Protein AF-A0AAX1M3A7-F1 (afdb_monomer_lite)

Organism: Glaesserella parasuis (NCBI:txid738)

Structure (mmCIF, N/CA/C/O backbone):
data_AF-A0AAX1M3A7-F1
#
_entry.id   AF-A0AAX1M3A7-F1
#
loop_
_atom_site.group_PDB
_atom_site.id
_atom_site.type_symbol
_atom_site.label_atom_id
_atom_site.label_alt_id
_atom_site.label_comp_id
_atom_site.label_asym_id
_atom_site.label_entity_id
_atom_site.label_seq_id
_atom_site.pdbx_PDB_ins_code
_atom_site.Cartn_x
_atom_site.Cartn_y
_atom_site.Cartn_z
_atom_site.occupancy
_atom_site.B_iso_or_equiv
_atom_site.auth_seq_id
_atom_site.auth_comp_id
_atom_site.auth_asym_id
_atom_site.auth_atom_id
_atom_site.pdbx_PDB_model_num
ATOM 1 N N . MET A 1 1 ? -32.554 2.301 -56.362 1.00 32.84 1 MET A N 1
ATOM 2 C CA . MET A 1 1 ? -31.217 1.727 -56.622 1.00 32.84 1 MET A CA 1
ATOM 3 C C . MET A 1 1 ? -30.210 2.801 -56.227 1.00 32.84 1 MET A C 1
ATOM 5 O O . MET A 1 1 ? -30.104 3.780 -56.937 1.00 32.84 1 MET A O 1
ATOM 9 N N . PHE A 1 2 ? -29.815 2.902 -54.962 1.00 31.14 2 PHE A N 1
ATOM 10 C CA . PHE A 1 2 ? -28.925 2.049 -54.157 1.00 31.14 2 PHE A CA 1
ATOM 11 C C . PHE A 1 2 ? -27.596 2.804 -53.966 1.00 31.14 2 PHE A C 1
ATOM 13 O O . PHE A 1 2 ? -26.912 3.050 -54.949 1.00 31.14 2 PHE A O 1
ATOM 20 N N . LEU A 1 3 ? -27.270 3.079 -52.692 1.00 33.97 3 LEU A N 1
ATOM 21 C CA . LEU A 1 3 ? -25.955 3.451 -52.137 1.00 33.97 3 LEU A CA 1
ATOM 22 C C . LEU A 1 3 ? -25.416 4.851 -52.523 1.00 33.97 3 LEU A C 1
ATOM 24 O O . LEU A 1 3 ? -25.541 5.286 -53.651 1.00 33.97 3 LEU A O 1
ATOM 28 N N . LEU A 1 4 ? -24.785 5.643 -51.654 1.00 36.19 4 LEU A N 1
ATOM 29 C CA . LEU A 1 4 ? -24.113 5.353 -50.390 1.00 36.19 4 LEU A CA 1
ATOM 30 C C . LEU A 1 4 ? -24.025 6.676 -49.608 1.00 36.19 4 LEU A C 1
ATOM 32 O O . LEU A 1 4 ? -23.337 7.606 -50.023 1.00 36.19 4 LEU A O 1
ATOM 36 N N . ILE A 1 5 ? -24.726 6.764 -48.477 1.00 44.19 5 ILE A N 1
ATOM 37 C CA . ILE A 1 5 ? -24.457 7.783 -47.460 1.00 44.19 5 ILE A CA 1
ATOM 38 C C . ILE A 1 5 ? -23.138 7.367 -46.817 1.00 44.19 5 ILE A C 1
ATOM 40 O O . ILE A 1 5 ? -23.097 6.451 -45.996 1.00 44.19 5 ILE A O 1
ATOM 44 N N . LEU A 1 6 ? -22.048 7.997 -47.245 1.00 37.22 6 LEU A N 1
ATOM 45 C CA . LEU A 1 6 ? -20.733 7.838 -46.643 1.00 37.22 6 LEU A CA 1
ATOM 46 C C . LEU A 1 6 ? -20.723 8.605 -45.311 1.00 37.22 6 LEU A C 1
ATOM 48 O O . LEU A 1 6 ? -20.192 9.704 -45.197 1.00 37.22 6 LEU A O 1
ATOM 52 N N . SER A 1 7 ? -21.377 8.032 -44.300 1.00 38.28 7 SER A N 1
ATOM 53 C CA . SER A 1 7 ? -21.180 8.414 -42.906 1.00 38.28 7 SER A CA 1
ATOM 54 C C . SER A 1 7 ? -19.824 7.860 -42.481 1.00 38.28 7 SER A C 1
ATOM 56 O O . SER A 1 7 ? -19.711 6.754 -41.957 1.00 38.28 7 SER A O 1
ATOM 58 N N . THR A 1 8 ? -18.758 8.605 -42.765 1.00 46.25 8 THR A N 1
ATOM 59 C CA . THR A 1 8 ? -17.487 8.403 -42.074 1.00 46.25 8 THR A CA 1
ATOM 60 C C . THR A 1 8 ? -17.697 8.841 -40.635 1.00 46.25 8 THR A C 1
ATOM 62 O O . THR A 1 8 ? -17.522 10.011 -40.290 1.00 46.25 8 THR A O 1
ATOM 65 N N . MET A 1 9 ? -18.123 7.897 -39.797 1.00 38.78 9 MET A N 1
ATOM 66 C CA . MET A 1 9 ? -17.960 8.016 -38.361 1.00 38.78 9 MET A CA 1
ATOM 67 C C . MET A 1 9 ? -16.472 8.214 -38.092 1.00 38.78 9 MET A C 1
ATOM 69 O O . MET A 1 9 ? -15.667 7.292 -38.215 1.00 38.78 9 MET A O 1
ATOM 73 N N . LEU A 1 10 ? -16.118 9.452 -37.756 1.00 35.66 10 LEU A N 1
ATOM 74 C CA . LEU A 1 10 ? -14.915 9.796 -37.021 1.00 35.66 10 LEU A CA 1
ATOM 75 C C . LEU A 1 10 ? -14.995 9.071 -35.674 1.00 35.66 10 LEU A C 1
ATOM 77 O O . LEU A 1 10 ? -15.374 9.649 -34.661 1.00 35.66 10 LEU A O 1
ATOM 81 N N . PHE A 1 11 ? -14.645 7.785 -35.659 1.00 37.19 11 PHE A N 1
ATOM 82 C CA . PHE A 1 11 ? -14.135 7.158 -34.453 1.00 37.19 11 PHE A CA 1
ATOM 83 C C . PHE A 1 11 ? -12.771 7.795 -34.206 1.00 37.19 11 PHE A C 1
ATOM 85 O O . PHE A 1 11 ? -11.725 7.280 -34.595 1.00 37.19 11 PHE A O 1
ATOM 92 N N . SER A 1 12 ? -12.801 8.977 -33.592 1.00 37.25 12 SER A N 1
ATOM 93 C CA . SER A 1 12 ? -11.707 9.471 -32.779 1.00 37.25 12 SER A CA 1
ATOM 94 C C . SER A 1 12 ? -11.436 8.387 -31.746 1.00 37.25 12 SER A C 1
ATOM 96 O O . SER A 1 12 ? -12.105 8.309 -30.714 1.00 37.25 12 SER A O 1
ATOM 98 N N . GLY A 1 13 ? -10.506 7.495 -32.078 1.00 33.84 13 GLY A N 1
ATOM 99 C CA . GLY A 1 13 ? -9.900 6.594 -31.128 1.00 33.84 13 GLY A CA 1
ATOM 100 C C . GLY A 1 13 ? -9.246 7.454 -30.063 1.00 33.84 13 GLY A C 1
ATOM 101 O O . GLY A 1 13 ? -8.085 7.835 -30.188 1.00 33.84 13 GLY A O 1
ATOM 102 N N . CYS A 1 14 ? -9.988 7.749 -28.997 1.00 34.09 14 CYS A N 1
ATOM 103 C CA . CYS A 1 14 ? -9.383 7.758 -27.684 1.00 34.09 14 CYS A CA 1
ATOM 104 C C . CYS A 1 14 ? -8.747 6.377 -27.562 1.00 34.09 14 CYS A C 1
ATOM 106 O O . CYS A 1 14 ? -9.420 5.402 -27.238 1.00 34.09 14 CYS A O 1
ATOM 108 N N . ALA A 1 15 ? -7.461 6.282 -27.898 1.00 35.72 15 ALA A N 1
ATOM 109 C CA . ALA A 1 15 ? -6.611 5.273 -27.314 1.00 35.72 15 ALA A CA 1
ATOM 110 C C . ALA A 1 15 ? -6.700 5.543 -25.814 1.00 35.72 15 ALA A C 1
ATOM 112 O O . ALA A 1 15 ? -5.990 6.392 -25.274 1.00 35.72 15 ALA A O 1
ATOM 113 N N . ILE A 1 16 ? -7.681 4.910 -25.170 1.00 36.53 16 ILE A N 1
ATOM 114 C CA . ILE A 1 16 ? -7.699 4.746 -23.733 1.00 36.53 16 ILE A CA 1
ATOM 115 C C . ILE A 1 16 ? -6.363 4.062 -23.493 1.00 36.53 16 ILE A C 1
ATOM 117 O O . ILE A 1 16 ? -6.159 2.921 -23.905 1.00 36.53 16 ILE A O 1
ATOM 121 N N . PHE A 1 17 ? -5.397 4.814 -22.971 1.00 38.22 17 PHE A N 1
ATOM 122 C CA . PHE A 1 17 ? -4.241 4.217 -22.341 1.00 38.22 17 PHE A CA 1
ATOM 123 C C . PHE A 1 17 ? -4.845 3.331 -21.256 1.00 38.22 17 PHE A C 1
ATOM 125 O O . PHE A 1 17 ? -5.219 3.836 -20.201 1.00 38.22 17 PHE A O 1
ATOM 132 N N . GLU A 1 18 ? -5.047 2.045 -21.549 1.00 46.09 18 GLU A N 1
ATOM 133 C CA . GLU A 1 18 ? -5.343 1.059 -20.525 1.00 46.09 18 GLU A CA 1
ATOM 134 C C . GLU A 1 18 ? -4.143 1.110 -19.591 1.00 46.09 18 GLU A C 1
ATOM 136 O O . GLU A 1 18 ? -3.052 0.614 -19.893 1.00 46.09 18 GLU A O 1
ATOM 141 N N . THR A 1 19 ? -4.313 1.814 -18.477 1.00 59.75 19 THR A N 1
ATOM 142 C CA . THR A 1 19 ? -3.456 1.664 -17.317 1.00 59.75 19 THR A CA 1
ATOM 143 C C . THR A 1 19 ? -3.640 0.228 -16.870 1.00 59.75 19 THR A C 1
ATOM 145 O O . THR A 1 19 ? -4.583 -0.099 -16.160 1.00 59.75 19 THR A O 1
ATOM 148 N N . LYS A 1 20 ? -2.781 -0.650 -17.389 1.00 84.75 20 LYS A N 1
ATOM 149 C CA . LYS A 1 20 ? -2.690 -2.028 -16.927 1.00 84.75 20 LYS A CA 1
ATOM 150 C C . LYS A 1 20 ? -2.366 -1.996 -15.444 1.00 84.75 20 LYS A C 1
ATOM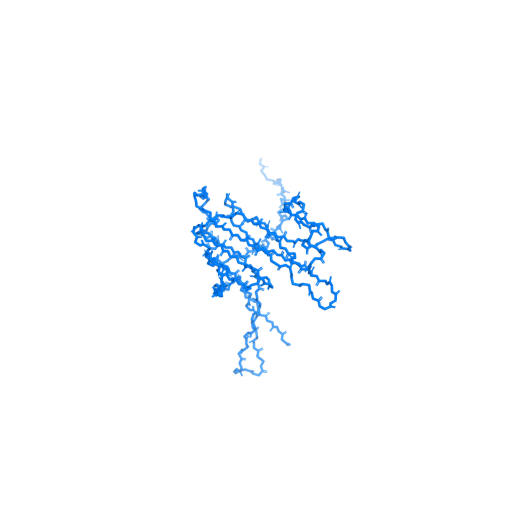 152 O O . LYS A 1 20 ? -1.483 -1.241 -15.031 1.00 84.75 20 LYS A O 1
ATOM 157 N N . HIS A 1 21 ? -3.073 -2.813 -14.686 1.00 91.19 21 HIS A N 1
ATOM 158 C CA . HIS A 1 21 ? -2.846 -2.982 -13.263 1.00 91.19 21 HIS A CA 1
ATOM 159 C C . HIS A 1 21 ? -2.235 -4.359 -13.005 1.00 91.19 21 HIS A C 1
ATOM 161 O O . HIS A 1 21 ? -2.127 -5.194 -13.906 1.00 91.19 21 HIS A O 1
ATOM 167 N N . SER A 1 22 ? -1.775 -4.594 -11.780 1.00 90.94 22 SER A N 1
ATOM 168 C CA . SER A 1 22 ? -1.387 -5.935 -11.350 1.00 90.94 22 SER A CA 1
ATOM 169 C C . SER A 1 22 ? -2.572 -6.892 -11.476 1.00 90.94 22 SER A C 1
ATOM 171 O O . SER A 1 22 ? -3.733 -6.499 -11.330 1.00 90.94 22 SER A O 1
ATOM 173 N N . LYS A 1 23 ? -2.294 -8.181 -11.682 1.00 91.50 23 LYS A N 1
ATOM 174 C CA . LYS A 1 23 ? -3.337 -9.207 -11.797 1.00 91.50 23 LYS A CA 1
ATOM 175 C C . LYS A 1 23 ? -4.209 -9.245 -10.540 1.00 91.50 23 LYS A C 1
ATOM 177 O O . LYS A 1 23 ? -5.410 -9.498 -10.620 1.00 91.50 23 LYS A O 1
ATOM 182 N N . ALA A 1 24 ? -3.613 -9.002 -9.373 1.00 90.56 24 ALA A N 1
ATOM 183 C CA . ALA A 1 24 ? -4.336 -8.909 -8.111 1.00 90.56 24 ALA A CA 1
ATOM 184 C C . ALA A 1 24 ? -5.355 -7.757 -8.107 1.00 90.56 24 ALA A C 1
ATOM 186 O O . ALA A 1 24 ? -6.509 -7.972 -7.732 1.00 90.56 24 ALA A O 1
ATOM 187 N N . VAL A 1 25 ? -4.955 -6.564 -8.558 1.00 91.62 25 VAL A N 1
ATOM 188 C CA . VAL A 1 25 ? -5.836 -5.390 -8.654 1.00 91.62 25 VAL A CA 1
ATOM 189 C C . VAL A 1 25 ? -6.921 -5.600 -9.708 1.00 91.62 25 VAL A C 1
ATOM 191 O O . VAL A 1 25 ? -8.091 -5.369 -9.416 1.00 91.62 25 VAL A O 1
ATOM 194 N N . GLU A 1 26 ? -6.580 -6.108 -10.896 1.00 91.94 26 GLU A N 1
ATOM 195 C CA . GLU A 1 26 ? -7.561 -6.395 -11.954 1.00 91.94 26 GLU A CA 1
ATOM 196 C C . GLU A 1 26 ? -8.645 -7.371 -11.475 1.00 91.94 26 GLU A C 1
ATOM 198 O O . GLU A 1 26 ? -9.838 -7.126 -11.659 1.00 91.94 26 GLU A O 1
ATOM 203 N N . ASN A 1 27 ? -8.246 -8.447 -10.788 1.00 89.56 27 ASN A N 1
ATOM 204 C CA . ASN A 1 27 ? -9.184 -9.419 -10.228 1.00 89.56 27 ASN A CA 1
ATOM 205 C C . ASN A 1 27 ? -10.119 -8.797 -9.182 1.00 89.56 27 ASN A C 1
ATOM 207 O O . ASN A 1 27 ? -11.305 -9.130 -9.146 1.00 89.56 27 ASN A O 1
ATOM 211 N N . ALA A 1 28 ? -9.589 -7.917 -8.331 1.00 89.12 28 ALA A N 1
ATOM 212 C CA . ALA A 1 28 ? -10.361 -7.234 -7.300 1.00 89.12 28 ALA A CA 1
ATOM 213 C C . ALA A 1 28 ? -11.330 -6.189 -7.889 1.00 89.12 28 ALA A C 1
ATOM 215 O O . ALA A 1 28 ? -12.449 -6.053 -7.400 1.00 89.12 28 ALA A O 1
ATOM 216 N N . LEU A 1 29 ? -10.952 -5.504 -8.973 1.00 90.25 29 LEU A N 1
ATOM 217 C CA . LEU A 1 29 ? -11.831 -4.571 -9.690 1.00 90.25 29 LEU A CA 1
ATOM 218 C C . LEU A 1 29 ? -12.937 -5.293 -10.478 1.00 90.25 29 LEU A C 1
ATOM 220 O O . LEU A 1 29 ? -14.068 -4.817 -10.530 1.00 90.25 29 LEU A O 1
ATOM 224 N N . ALA A 1 30 ? -12.641 -6.461 -11.056 1.00 86.00 30 ALA A N 1
ATOM 225 C CA . ALA A 1 30 ? -13.596 -7.232 -11.857 1.00 86.00 30 ALA A CA 1
ATOM 226 C C . ALA A 1 30 ? -14.728 -7.875 -11.033 1.00 86.00 30 ALA A C 1
ATOM 228 O O . ALA A 1 30 ? -15.779 -8.214 -11.580 1.00 86.00 30 ALA A O 1
ATOM 229 N N . LYS A 1 31 ? -14.524 -8.065 -9.723 1.00 78.62 31 LYS A N 1
ATOM 230 C CA . LYS A 1 31 ? -15.514 -8.632 -8.799 1.00 78.62 31 LYS A CA 1
ATOM 231 C C . LYS A 1 31 ? -15.820 -7.636 -7.680 1.00 78.62 31 LYS A C 1
ATOM 233 O O . LYS A 1 31 ? -15.329 -7.821 -6.567 1.00 78.62 31 LYS A O 1
ATOM 238 N N . PRO A 1 32 ? -16.629 -6.595 -7.944 1.00 66.94 32 PRO A N 1
ATOM 239 C CA . PRO A 1 32 ? -17.016 -5.640 -6.916 1.00 66.94 32 PRO A CA 1
ATOM 240 C C . PRO A 1 32 ? -17.765 -6.356 -5.788 1.00 66.94 32 PRO A C 1
ATOM 242 O O . PRO A 1 32 ? -18.922 -6.746 -5.937 1.00 66.94 32 PRO A O 1
ATOM 245 N N . SER A 1 33 ? -17.095 -6.539 -4.653 1.00 67.38 33 SER A N 1
ATOM 246 C CA . SER A 1 33 ? -17.701 -7.010 -3.411 1.00 67.38 33 SER A CA 1
ATOM 247 C C . SER A 1 33 ? -17.866 -5.840 -2.457 1.00 67.38 33 SER A C 1
ATOM 249 O O . SER A 1 33 ? -16.932 -5.054 -2.285 1.00 67.38 33 SER A O 1
ATOM 251 N N . THR A 1 34 ? -19.017 -5.742 -1.795 1.00 75.94 34 THR A N 1
ATOM 252 C CA . THR A 1 34 ? -19.168 -4.840 -0.652 1.00 75.94 34 THR A CA 1
ATOM 253 C C . THR A 1 34 ? -18.231 -5.318 0.461 1.00 75.94 34 THR A C 1
ATOM 255 O O . THR A 1 34 ? -18.391 -6.451 0.920 1.00 75.94 34 THR A O 1
ATOM 258 N N . PRO A 1 35 ? -17.242 -4.510 0.882 1.00 77.06 35 PRO A N 1
ATOM 259 C CA . PRO A 1 35 ? -16.318 -4.903 1.936 1.00 77.06 35 PRO A CA 1
ATOM 260 C C . PRO A 1 35 ? -17.074 -5.156 3.241 1.00 77.06 35 PRO A C 1
ATOM 262 O O . PRO A 1 35 ? -17.813 -4.290 3.706 1.00 77.06 35 PRO A O 1
ATOM 265 N N . THR A 1 36 ? -16.890 -6.335 3.833 1.00 84.56 36 THR A N 1
ATOM 266 C CA . THR A 1 36 ? -17.436 -6.675 5.159 1.00 84.56 36 THR A CA 1
ATOM 267 C C . THR A 1 36 ? -16.386 -6.593 6.261 1.00 84.56 36 THR A C 1
ATOM 269 O O . THR A 1 36 ? -16.726 -6.580 7.440 1.00 84.56 36 THR A O 1
ATOM 272 N N . GLU A 1 37 ? -15.112 -6.534 5.882 1.00 92.69 37 GLU A N 1
ATOM 273 C CA . GLU A 1 37 ? -13.969 -6.471 6.780 1.00 92.69 37 GLU A CA 1
ATOM 274 C C . GLU A 1 37 ? -13.102 -5.267 6.422 1.00 92.69 37 GLU A C 1
ATOM 276 O O . GLU A 1 37 ? -12.957 -4.914 5.248 1.00 92.69 37 GLU A O 1
ATOM 281 N N . PHE A 1 38 ? -12.514 -4.644 7.443 1.00 93.88 38 PHE A N 1
ATOM 282 C CA . PHE A 1 38 ? -11.765 -3.403 7.298 1.00 93.88 38 PHE A CA 1
ATOM 283 C C . PHE A 1 38 ? -10.411 -3.480 7.994 1.00 93.88 38 PHE A C 1
ATOM 285 O O . PHE A 1 38 ? -10.242 -4.190 8.986 1.00 93.88 38 PHE A O 1
ATOM 292 N N . ALA A 1 39 ? -9.459 -2.717 7.473 1.00 94.69 39 ALA A N 1
ATOM 293 C CA . ALA A 1 39 ? -8.156 -2.472 8.064 1.00 94.69 39 ALA A CA 1
ATOM 294 C C . ALA A 1 39 ? -7.957 -0.970 8.281 1.00 94.69 39 ALA A C 1
ATOM 296 O O . ALA A 1 39 ? -8.615 -0.138 7.651 1.00 94.69 39 ALA A O 1
ATOM 297 N N . TYR A 1 40 ? -7.024 -0.624 9.159 1.00 93.25 40 TYR A N 1
ATOM 298 C CA . TYR A 1 40 ? -6.680 0.756 9.469 1.00 93.25 40 TYR A CA 1
ATOM 299 C C . TYR A 1 40 ? -5.320 1.076 8.869 1.00 93.25 40 TYR A C 1
ATOM 301 O O . TYR A 1 40 ? -4.353 0.344 9.087 1.00 93.25 40 TYR A O 1
ATOM 309 N N . ILE A 1 41 ? -5.228 2.177 8.130 1.00 91.25 41 ILE A N 1
ATOM 310 C CA . ILE A 1 41 ? -3.956 2.667 7.603 1.00 91.25 41 ILE A CA 1
ATOM 311 C C . ILE A 1 41 ? -3.695 4.095 8.065 1.00 91.25 41 ILE A C 1
ATOM 313 O O . ILE A 1 41 ? -4.606 4.920 8.156 1.00 91.25 41 ILE A O 1
ATOM 317 N N . ARG A 1 42 ? -2.424 4.392 8.314 1.00 87.62 42 ARG A N 1
ATOM 318 C CA . ARG A 1 42 ? -1.912 5.734 8.566 1.00 87.62 42 ARG A CA 1
ATOM 319 C C . ARG A 1 42 ? -0.860 6.055 7.527 1.00 87.62 42 ARG A C 1
ATOM 321 O O . ARG A 1 42 ? 0.100 5.310 7.360 1.00 87.62 42 ARG A O 1
ATOM 328 N N . ILE A 1 43 ? -1.044 7.157 6.819 1.00 83.69 43 ILE A N 1
ATOM 329 C CA . ILE A 1 43 ? -0.159 7.566 5.733 1.00 83.69 43 ILE A CA 1
ATOM 330 C C . ILE A 1 43 ? 0.658 8.764 6.211 1.00 83.69 43 ILE A C 1
ATOM 332 O O . ILE A 1 43 ? 0.083 9.810 6.513 1.00 83.69 43 ILE A O 1
ATOM 336 N N . PHE A 1 44 ? 1.981 8.615 6.267 1.00 77.06 44 PHE A N 1
ATOM 337 C CA . PHE A 1 44 ? 2.917 9.638 6.740 1.00 77.06 44 PHE A CA 1
ATOM 338 C C . PHE A 1 44 ? 3.605 10.333 5.556 1.00 77.06 44 PHE A C 1
ATOM 340 O O . PHE A 1 44 ? 4.243 9.649 4.750 1.00 77.06 44 PHE A O 1
ATOM 347 N N . PRO A 1 45 ? 3.531 11.673 5.436 1.00 68.44 45 PRO A N 1
ATOM 348 C CA . PRO A 1 45 ? 4.238 12.424 4.420 1.00 68.44 45 PRO A CA 1
ATOM 349 C C . PRO A 1 45 ? 5.729 12.522 4.725 1.00 68.44 45 PRO A C 1
ATOM 351 O O . PRO A 1 45 ? 6.144 12.884 5.822 1.00 68.44 45 PRO A O 1
ATOM 354 N N . THR A 1 46 ? 6.542 12.274 3.706 1.00 58.56 46 THR A N 1
ATOM 355 C CA . THR A 1 46 ? 8.004 12.328 3.802 1.00 58.56 46 THR A CA 1
ATOM 356 C C . THR A 1 46 ? 8.515 13.641 3.259 1.00 58.56 46 THR A C 1
ATOM 358 O O . THR A 1 46 ? 8.836 13.725 2.083 1.00 58.56 46 THR A O 1
ATOM 361 N N . ILE A 1 47 ? 8.529 14.706 4.049 1.00 53.19 47 ILE A N 1
ATOM 362 C CA . ILE A 1 47 ? 8.980 16.016 3.561 1.00 53.19 47 ILE A CA 1
ATOM 363 C C . ILE A 1 47 ? 10.444 15.894 3.099 1.00 53.19 47 ILE A C 1
ATOM 365 O O . ILE A 1 47 ? 11.316 15.591 3.911 1.00 53.19 47 ILE A O 1
ATOM 369 N N . ASN A 1 48 ? 10.722 16.083 1.802 1.00 50.56 48 ASN A N 1
ATOM 370 C CA . ASN A 1 48 ? 12.105 16.090 1.320 1.00 50.56 48 ASN A CA 1
ATOM 371 C C . ASN A 1 48 ? 12.860 17.339 1.817 1.00 50.56 48 ASN A C 1
ATOM 373 O O . ASN A 1 48 ? 12.258 18.296 2.302 1.00 50.56 48 ASN A O 1
ATOM 377 N N . GLU A 1 49 ? 14.184 17.355 1.657 1.00 46.47 49 GLU A N 1
ATOM 378 C CA . GLU A 1 49 ? 15.065 18.457 2.091 1.00 46.47 49 GLU A CA 1
ATOM 379 C C . GLU A 1 49 ? 14.705 19.837 1.501 1.00 46.47 49 GLU A C 1
ATOM 381 O O . GLU A 1 49 ? 15.091 20.872 2.039 1.00 46.47 49 GLU A O 1
ATOM 386 N N . HIS A 1 50 ? 13.911 19.866 0.428 1.00 48.88 50 HIS A N 1
ATOM 387 C CA . HIS A 1 50 ? 13.420 21.080 -0.223 1.00 48.88 50 HIS A CA 1
ATOM 388 C C . HIS A 1 50 ? 11.976 21.446 0.157 1.00 48.88 50 HIS A C 1
ATOM 390 O O 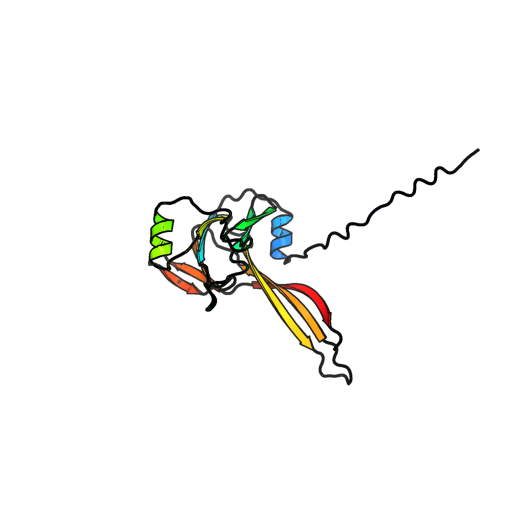. HIS A 1 50 ? 11.389 22.337 -0.463 1.00 48.88 50 HIS A O 1
ATOM 396 N N . GLY A 1 51 ? 11.378 20.765 1.139 1.00 47.44 51 GLY A N 1
ATOM 397 C CA . GLY A 1 51 ? 10.010 21.022 1.590 1.00 47.44 51 GLY A CA 1
ATOM 398 C C . GLY A 1 51 ? 8.927 20.620 0.581 1.00 47.44 51 GLY A C 1
ATOM 399 O O . GLY A 1 51 ? 7.795 21.090 0.688 1.00 47.44 51 GLY A O 1
ATOM 400 N N . LYS A 1 52 ? 9.255 19.798 -0.424 1.00 45.81 52 LYS A N 1
ATOM 401 C CA . LYS A 1 52 ? 8.358 19.439 -1.532 1.00 45.81 52 LYS A CA 1
ATOM 402 C C . LYS A 1 52 ? 8.074 17.943 -1.555 1.00 45.81 52 LYS A C 1
ATOM 404 O O . LYS A 1 52 ? 8.992 17.141 -1.545 1.00 45.81 52 LYS A O 1
ATOM 409 N N . ASN A 1 53 ? 6.806 17.576 -1.707 1.00 49.53 53 ASN A N 1
ATOM 410 C CA . ASN A 1 53 ? 6.409 16.245 -2.161 1.00 49.53 53 ASN A CA 1
ATOM 411 C C . ASN A 1 53 ? 5.410 16.383 -3.290 1.00 49.53 53 ASN A C 1
ATOM 413 O O . ASN A 1 53 ? 4.459 17.154 -3.187 1.00 49.53 53 ASN A O 1
ATOM 417 N N . ASN A 1 54 ? 5.622 15.618 -4.355 1.00 46.25 54 ASN A N 1
ATOM 418 C CA . ASN A 1 54 ? 4.762 15.683 -5.530 1.00 46.25 54 ASN A CA 1
ATOM 419 C C . ASN A 1 54 ? 3.488 14.840 -5.361 1.00 46.25 54 ASN A C 1
ATOM 421 O O . ASN A 1 54 ? 2.463 15.159 -5.960 1.00 46.25 54 ASN A O 1
ATOM 425 N N . TYR A 1 55 ? 3.532 13.784 -4.548 1.00 54.81 55 TYR A N 1
ATOM 426 C CA . TYR A 1 55 ? 2.445 12.825 -4.390 1.00 54.81 55 TYR A CA 1
ATOM 427 C C . TYR A 1 55 ? 2.675 12.034 -3.107 1.00 54.81 55 TYR A C 1
ATOM 429 O O . TYR A 1 55 ? 3.785 11.570 -2.895 1.00 54.81 55 TYR A O 1
ATOM 437 N N . LEU A 1 56 ? 1.682 11.896 -2.228 1.00 71.00 56 LEU A N 1
ATOM 438 C CA . LEU A 1 56 ? 1.826 10.958 -1.122 1.00 71.00 56 LEU A CA 1
ATOM 439 C C . LEU A 1 56 ? 0.476 10.393 -0.717 1.00 71.00 56 LEU A C 1
ATOM 441 O O . LEU A 1 56 ? -0.238 10.947 0.107 1.00 71.00 56 LEU A O 1
ATOM 445 N N . GLY A 1 57 ? 0.127 9.270 -1.310 1.00 75.81 57 GLY A N 1
ATOM 446 C CA . GLY A 1 57 ? -1.069 8.526 -0.977 1.00 75.81 57 GLY A CA 1
ATOM 447 C C . GLY A 1 57 ? -1.055 7.193 -1.691 1.00 75.81 57 GLY A C 1
ATOM 448 O O . GLY A 1 57 ? -0.129 6.884 -2.439 1.00 75.81 57 GLY A O 1
ATOM 449 N N . VAL A 1 58 ? -2.088 6.415 -1.437 1.00 86.06 58 VAL A N 1
ATOM 450 C CA . VAL A 1 58 ? -2.255 5.079 -1.992 1.00 86.06 58 VAL A CA 1
ATOM 451 C C . VAL A 1 58 ? -3.574 5.011 -2.738 1.00 86.06 58 VAL A C 1
ATOM 453 O O . VAL A 1 58 ? -4.488 5.803 -2.489 1.00 86.06 58 VAL A O 1
ATOM 456 N N . GLU A 1 59 ? -3.678 4.070 -3.664 1.00 90.50 59 GLU A N 1
ATOM 457 C CA . GLU A 1 59 ? -4.953 3.749 -4.297 1.00 90.50 59 GLU A CA 1
ATOM 458 C C . GLU A 1 59 ? -5.526 2.515 -3.601 1.00 90.50 59 GLU A C 1
ATOM 460 O O . GLU A 1 59 ? -4.865 1.481 -3.485 1.00 90.50 59 GLU A O 1
ATOM 465 N N . ILE A 1 60 ? -6.748 2.641 -3.096 1.00 91.81 60 ILE A N 1
ATOM 466 C CA . ILE A 1 60 ? -7.514 1.542 -2.510 1.00 91.81 60 ILE A CA 1
ATOM 467 C C . ILE A 1 60 ? -8.622 1.132 -3.466 1.00 91.81 60 ILE A C 1
ATOM 469 O O . ILE A 1 60 ? -9.116 1.950 -4.241 1.00 91.81 60 ILE A O 1
ATOM 473 N N . ILE A 1 61 ? -9.051 -0.121 -3.375 1.00 90.88 61 ILE A N 1
ATOM 474 C CA . ILE A 1 61 ? -10.225 -0.604 -4.096 1.00 90.88 61 ILE A CA 1
ATOM 475 C C . ILE A 1 61 ? -11.429 -0.492 -3.168 1.00 90.88 61 ILE A C 1
ATOM 477 O O . ILE A 1 61 ? -11.490 -1.154 -2.136 1.00 90.88 61 ILE A O 1
ATOM 481 N N . GLU A 1 62 ? -12.397 0.337 -3.538 1.00 86.19 62 GLU A N 1
ATOM 482 C CA . GLU A 1 62 ? -13.648 0.522 -2.808 1.00 86.19 62 GLU A CA 1
ATOM 483 C C . GLU A 1 62 ? -14.806 0.464 -3.807 1.00 86.19 62 GLU A C 1
ATOM 485 O O . GLU A 1 62 ? -14.803 1.169 -4.813 1.00 86.19 62 GLU A O 1
ATOM 490 N N . ASN A 1 63 ? -15.790 -0.406 -3.558 1.00 83.31 63 ASN A N 1
ATOM 491 C CA . ASN A 1 63 ? -16.959 -0.587 -4.431 1.00 83.31 63 ASN A CA 1
ATOM 492 C C . ASN A 1 63 ? -16.602 -0.863 -5.910 1.00 83.31 63 ASN A C 1
ATOM 494 O O . ASN A 1 63 ? -17.273 -0.381 -6.820 1.00 83.31 63 ASN A O 1
ATOM 498 N N . GLY A 1 64 ? -15.530 -1.628 -6.152 1.00 83.00 64 GLY A N 1
ATOM 499 C CA . GLY A 1 64 ? -15.057 -1.961 -7.503 1.00 83.00 64 GLY A CA 1
ATOM 500 C C . GLY A 1 64 ? -14.360 -0.821 -8.240 1.00 83.00 64 GLY A C 1
ATOM 501 O O . GLY A 1 64 ? -14.180 -0.905 -9.451 1.00 83.00 64 GLY A O 1
ATOM 502 N N . GLN A 1 65 ? -13.991 0.251 -7.541 1.00 89.06 65 GLN A N 1
ATOM 503 C CA . GLN A 1 65 ? -13.309 1.400 -8.123 1.00 89.06 65 GLN A CA 1
ATOM 504 C C . GLN A 1 65 ? -12.025 1.704 -7.363 1.00 89.06 65 GLN A C 1
ATOM 506 O O . GLN A 1 65 ? -11.944 1.515 -6.148 1.00 89.06 65 GLN A O 1
ATOM 511 N N . LEU A 1 66 ? -11.029 2.212 -8.087 1.00 89.75 66 LEU A N 1
ATOM 512 C CA . LEU A 1 66 ? -9.843 2.782 -7.467 1.00 89.75 66 LEU A CA 1
ATOM 513 C C . LEU A 1 66 ? -10.188 4.141 -6.867 1.00 89.75 66 LEU A C 1
ATOM 515 O O . LEU A 1 66 ? -10.705 5.036 -7.539 1.00 89.75 66 LEU A O 1
ATOM 519 N N . LYS A 1 67 ? -9.863 4.295 -5.591 1.00 88.56 67 LYS A N 1
ATOM 520 C CA . LYS A 1 67 ? -10.024 5.524 -4.832 1.00 88.56 67 LYS A CA 1
ATOM 521 C C . LYS A 1 67 ? -8.682 5.915 -4.247 1.00 88.56 67 LYS A C 1
ATOM 523 O O . LYS A 1 67 ? -8.035 5.137 -3.556 1.00 88.56 67 LYS A O 1
ATOM 528 N N . PHE A 1 68 ? -8.278 7.150 -4.501 1.00 85.38 68 PHE A N 1
ATOM 529 C CA . PHE A 1 68 ? -7.082 7.710 -3.891 1.00 85.38 68 PHE A CA 1
ATOM 530 C C . PHE A 1 68 ? -7.357 8.112 -2.436 1.00 85.38 68 PHE A C 1
ATOM 532 O O . PHE A 1 68 ? -8.332 8.816 -2.160 1.00 85.38 68 PHE A O 1
ATOM 539 N N . VAL A 1 69 ? -6.472 7.713 -1.523 1.00 82.88 69 VAL A N 1
ATOM 540 C CA . VAL A 1 69 ? -6.456 8.159 -0.123 1.00 82.88 69 VAL A CA 1
ATOM 541 C C . VAL A 1 69 ? -5.053 8.629 0.259 1.00 82.88 69 VAL A C 1
ATOM 543 O O . VAL A 1 69 ? -4.057 7.979 -0.054 1.00 82.88 69 VAL A O 1
ATOM 546 N N . GLY A 1 70 ? -4.958 9.783 0.916 1.00 77.44 70 GLY A N 1
ATOM 547 C CA . GLY A 1 70 ? -3.692 10.414 1.289 1.00 77.44 70 GLY A CA 1
ATOM 548 C C . GLY A 1 70 ? -3.667 11.898 0.933 1.00 77.44 70 GLY A C 1
ATOM 549 O O . GLY A 1 70 ? -4.668 12.601 1.020 1.00 77.44 70 GLY A O 1
ATOM 550 N N . PHE A 1 71 ? -2.506 12.381 0.516 1.00 68.75 71 PHE A N 1
ATOM 551 C CA . PHE A 1 71 ? -2.204 13.775 0.227 1.00 68.75 71 PHE A CA 1
ATOM 552 C C . PHE A 1 71 ? -1.895 13.945 -1.266 1.00 68.75 71 PHE A C 1
ATOM 554 O O . PHE A 1 71 ? -0.949 13.362 -1.799 1.00 68.75 71 PHE A O 1
ATOM 561 N N . LYS A 1 72 ? -2.670 14.787 -1.953 1.00 52.53 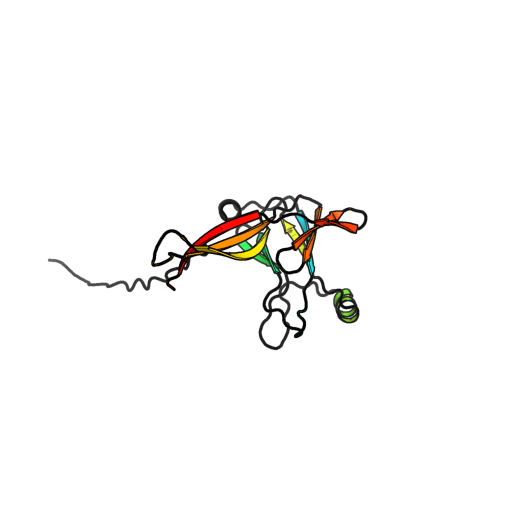72 LYS A N 1
ATOM 562 C CA . LYS A 1 72 ? -2.413 15.187 -3.345 1.00 52.53 72 LYS A CA 1
ATOM 563 C C . LYS A 1 72 ? -1.936 16.641 -3.370 1.00 52.53 72 LYS A C 1
ATOM 565 O O . LYS A 1 72 ? -2.527 17.476 -2.695 1.00 52.53 72 LYS A O 1
ATOM 570 N N . TRP A 1 73 ? -0.888 16.965 -4.130 1.00 49.34 73 TRP A N 1
ATOM 571 C CA . TRP A 1 73 ? -0.442 18.356 -4.310 1.00 49.34 73 TRP A CA 1
ATOM 572 C C . TRP A 1 73 ? -1.081 18.993 -5.556 1.00 49.34 73 TRP A C 1
ATOM 574 O O . TRP A 1 73 ? -1.254 18.324 -6.576 1.00 49.34 73 TRP A O 1
ATOM 584 N N . TYR A 1 74 ? -1.422 20.287 -5.482 1.00 35.81 74 TYR A N 1
ATOM 585 C CA . TYR A 1 74 ? -1.870 21.107 -6.619 1.00 35.81 74 TYR A CA 1
ATOM 586 C C . TYR A 1 74 ? -1.281 22.530 -6.499 1.00 35.81 74 TYR A C 1
ATOM 588 O O . TYR A 1 74 ? -1.837 23.400 -5.832 1.00 35.81 74 TYR A O 1
ATOM 596 N N . GLY A 1 75 ? -0.131 22.780 -7.139 1.00 40.84 75 GLY A N 1
ATOM 597 C CA . GLY A 1 75 ? 0.566 24.081 -7.116 1.00 40.84 75 GLY A CA 1
ATOM 598 C C . GLY A 1 75 ? 1.175 24.464 -5.753 1.00 40.84 75 GLY A C 1
ATOM 599 O O . GLY A 1 75 ? 1.299 23.630 -4.869 1.00 40.84 75 GLY A O 1
ATOM 600 N N . ASN A 1 76 ? 1.522 25.747 -5.555 1.00 37.66 76 ASN A N 1
ATOM 601 C CA . ASN A 1 76 ? 2.126 26.284 -4.311 1.00 37.66 76 ASN A CA 1
ATOM 602 C C . ASN A 1 76 ? 1.193 26.269 -3.074 1.00 37.66 76 ASN A C 1
ATOM 604 O O . ASN A 1 76 ? 1.496 26.905 -2.064 1.00 37.66 76 ASN A O 1
ATOM 608 N N . LYS A 1 77 ? 0.035 25.605 -3.142 1.00 37.75 77 LYS A N 1
ATOM 609 C CA . LYS A 1 77 ? -0.924 25.499 -2.040 1.00 37.75 77 LYS A CA 1
ATOM 610 C C . LYS A 1 77 ? -1.286 24.034 -1.821 1.00 37.75 77 LYS A C 1
ATOM 612 O O . LYS A 1 77 ? -1.822 23.375 -2.705 1.00 37.75 77 LYS A O 1
ATOM 617 N N . SER A 1 78 ? -1.032 23.544 -0.614 1.00 44.44 78 SER A N 1
ATOM 618 C CA . SER A 1 78 ? -1.439 22.208 -0.183 1.00 44.44 78 SER A CA 1
ATOM 619 C C . SER A 1 78 ? -2.961 22.160 -0.006 1.00 44.44 78 SER A C 1
ATOM 621 O O . SER A 1 78 ? -3.479 22.601 1.018 1.00 44.44 78 SER A O 1
ATOM 623 N N . ILE A 1 79 ? -3.689 21.648 -1.001 1.00 40.59 79 ILE A N 1
ATOM 624 C CA . ILE A 1 79 ? -5.097 21.263 -0.848 1.00 40.59 79 ILE A CA 1
ATOM 625 C C . ILE A 1 79 ? -5.119 19.765 -0.569 1.00 40.59 79 ILE A C 1
ATOM 627 O O . ILE A 1 79 ? -4.826 18.957 -1.444 1.00 40.59 79 ILE A O 1
ATOM 631 N N . SER A 1 80 ? -5.454 19.400 0.665 1.00 48.78 80 SER A N 1
ATOM 632 C CA . SER A 1 80 ? -5.642 18.007 1.047 1.00 48.78 80 SER A CA 1
ATOM 633 C C . SER A 1 80 ? -7.007 17.501 0.577 1.00 48.78 80 SER A C 1
ATOM 635 O O . SER A 1 80 ? -8.034 18.092 0.912 1.00 48.78 80 SER A O 1
ATOM 637 N N . LEU A 1 81 ? -7.029 16.413 -0.192 1.00 42.97 81 LEU A N 1
ATOM 638 C CA . LEU A 1 81 ? -8.246 15.668 -0.513 1.00 42.97 81 LEU A CA 1
ATOM 639 C C . LEU A 1 81 ? -8.349 14.481 0.449 1.00 42.97 81 LEU A C 1
ATOM 641 O O . LEU A 1 81 ? -7.448 13.655 0.497 1.00 42.97 81 LEU A O 1
ATOM 645 N N . GLY A 1 82 ? -9.454 14.385 1.194 1.00 45.34 82 GLY A N 1
ATOM 646 C CA . GLY A 1 82 ? -9.724 13.245 2.082 1.00 45.34 82 GLY A CA 1
ATOM 647 C C . GLY A 1 82 ? -9.130 13.344 3.492 1.00 45.34 82 GLY A C 1
ATOM 648 O O . GLY A 1 82 ? -8.987 12.322 4.153 1.00 45.34 82 GLY A O 1
ATOM 649 N N . MET A 1 83 ? -8.780 14.540 3.972 1.00 48.81 83 MET A N 1
ATOM 650 C CA . MET A 1 83 ? -8.321 14.729 5.353 1.00 48.81 83 MET A CA 1
ATOM 651 C C . MET A 1 83 ? -9.479 14.793 6.360 1.00 48.81 83 MET A C 1
ATOM 653 O O . MET A 1 83 ? -10.447 15.518 6.116 1.00 48.81 83 MET A O 1
ATOM 657 N N . PRO A 1 84 ? -9.372 14.147 7.535 1.00 39.09 84 PRO A N 1
ATOM 658 C CA . PRO A 1 84 ? -10.259 14.458 8.646 1.00 39.09 84 PRO A CA 1
ATOM 659 C C . PRO A 1 84 ? -9.981 15.881 9.160 1.00 39.09 84 PRO A C 1
ATOM 661 O O . PRO A 1 84 ? -8.849 16.236 9.486 1.00 39.09 84 PRO A O 1
ATOM 664 N N . HIS A 1 85 ? -11.032 16.699 9.272 1.00 40.53 85 HIS A N 1
ATOM 665 C CA . HIS A 1 85 ? -11.011 18.034 9.889 1.00 40.53 85 HIS A CA 1
ATOM 666 C C . HIS A 1 85 ? -10.879 17.957 11.428 1.00 40.53 85 HIS A C 1
ATOM 668 O O . HIS A 1 85 ? -11.662 18.563 12.157 1.00 40.53 85 HIS A O 1
ATOM 674 N N . SER A 1 86 ? -9.932 17.184 11.965 1.00 42.28 86 SER A N 1
ATOM 675 C CA . SER A 1 86 ? -9.772 17.069 13.419 1.00 42.28 86 SER A CA 1
ATOM 676 C C . SER A 1 86 ? -8.844 18.157 13.975 1.00 42.28 86 SER A C 1
ATOM 678 O O . SER A 1 86 ? -7.897 18.612 13.327 1.00 42.28 86 SER A O 1
ATOM 680 N N . THR A 1 87 ? -9.096 18.582 15.215 1.00 45.81 87 THR A N 1
ATOM 681 C CA . THR A 1 87 ? -8.239 19.511 15.979 1.00 45.81 87 THR A CA 1
ATOM 682 C C . THR A 1 87 ? -6.801 19.005 16.132 1.00 45.81 87 THR A C 1
ATOM 684 O O . THR A 1 87 ? -5.881 19.811 16.284 1.00 45.81 87 THR A O 1
ATOM 687 N N . TYR A 1 88 ? -6.596 17.691 16.008 1.00 47.28 88 TYR A N 1
ATOM 688 C CA . TYR A 1 88 ? -5.295 17.030 16.036 1.00 47.28 88 TYR A CA 1
ATOM 689 C C . TYR A 1 88 ? -4.360 17.508 14.909 1.00 47.28 88 TYR A C 1
ATOM 691 O O . TYR A 1 88 ? -3.157 17.636 15.122 1.00 47.28 88 TYR A O 1
ATOM 699 N N . TYR A 1 89 ? -4.903 17.899 13.748 1.00 47.25 89 TYR A N 1
ATOM 700 C CA . TYR A 1 89 ? -4.118 18.339 12.587 1.00 47.25 89 TYR A CA 1
ATOM 701 C C . TYR A 1 89 ? -3.226 19.563 12.861 1.00 47.25 89 TYR A C 1
ATOM 703 O O . TYR A 1 89 ? -2.062 19.592 12.462 1.00 47.25 89 TYR A O 1
ATOM 711 N N . LYS A 1 90 ? -3.734 20.569 13.589 1.00 50.00 90 LYS A N 1
ATOM 712 C CA . LYS A 1 90 ? -2.936 21.758 13.951 1.00 50.00 90 LYS A CA 1
ATOM 713 C C . LYS A 1 90 ? -1.780 21.406 14.892 1.00 50.00 90 LYS A C 1
ATOM 715 O O . LYS A 1 90 ? -0.730 22.037 14.818 1.00 50.00 90 LYS A O 1
ATOM 720 N N . SER A 1 91 ? -1.972 20.411 15.760 1.00 45.28 91 SER A N 1
ATOM 721 C CA . SER A 1 91 ? -0.936 19.931 16.679 1.00 45.28 91 SER A CA 1
ATOM 722 C C . SER A 1 91 ? 0.113 19.090 15.948 1.00 45.28 91 SER A C 1
ATOM 724 O O . SER A 1 91 ? 1.303 19.320 16.127 1.00 45.28 91 SER A O 1
ATOM 726 N N . ALA A 1 92 ? -0.318 18.192 15.059 1.00 48.75 92 ALA A N 1
ATOM 727 C CA . ALA A 1 92 ? 0.561 17.359 14.241 1.00 48.75 92 ALA A CA 1
ATOM 728 C C . ALA A 1 92 ? 1.461 18.191 13.306 1.00 48.75 92 ALA A C 1
ATOM 730 O O . ALA A 1 92 ? 2.652 17.914 13.189 1.00 48.75 92 ALA A O 1
ATOM 731 N N . LEU A 1 93 ? 0.932 19.269 12.706 1.00 51.94 93 LEU A N 1
ATOM 732 C CA . LEU A 1 93 ? 1.726 20.252 11.948 1.00 51.94 93 LEU A CA 1
ATOM 733 C C . LEU A 1 93 ? 2.812 20.915 12.803 1.00 51.94 93 LEU A C 1
ATOM 735 O O . LEU A 1 93 ? 3.934 21.107 12.343 1.00 51.94 93 LEU A O 1
ATOM 739 N N . LYS A 1 94 ? 2.474 21.282 14.043 1.00 46.97 94 LYS A N 1
ATOM 740 C CA . LYS A 1 94 ? 3.385 21.967 14.968 1.00 46.97 94 LYS A CA 1
ATOM 741 C C . LYS A 1 94 ? 4.507 21.049 15.468 1.00 46.97 94 LYS A C 1
ATOM 743 O O . LYS A 1 94 ? 5.596 21.538 15.750 1.00 46.97 94 LYS A O 1
ATOM 748 N N . ASN A 1 95 ? 4.242 19.745 15.537 1.00 46.28 95 ASN A N 1
ATOM 749 C CA . ASN A 1 95 ? 5.166 18.734 16.052 1.00 46.28 95 ASN A CA 1
ATOM 750 C C . ASN A 1 95 ? 5.876 17.920 14.955 1.00 46.28 95 ASN A C 1
ATOM 752 O O . ASN A 1 95 ? 6.667 17.042 15.280 1.00 46.28 95 ASN A O 1
ATOM 756 N N . ASN A 1 96 ? 5.626 18.210 13.672 1.00 50.06 96 ASN A N 1
ATOM 757 C CA . ASN A 1 96 ? 6.161 17.453 12.531 1.00 50.06 96 ASN A CA 1
ATOM 758 C C . ASN A 1 96 ? 5.717 15.970 12.503 1.00 50.06 96 ASN A C 1
ATOM 760 O O . ASN A 1 96 ? 6.444 15.092 12.049 1.00 50.06 96 ASN A O 1
ATOM 764 N N . GLU A 1 97 ? 4.500 15.704 12.981 1.00 56.59 97 GLU A N 1
ATOM 765 C CA . GLU A 1 97 ? 3.884 14.375 13.124 1.00 56.59 97 GLU A CA 1
ATOM 766 C C . GLU A 1 97 ? 2.712 14.199 12.148 1.00 56.59 97 GLU A C 1
ATOM 768 O O . GLU A 1 97 ? 1.688 13.609 12.476 1.00 56.59 97 GLU A O 1
ATOM 773 N N . LEU A 1 98 ? 2.797 14.786 10.954 1.00 64.06 98 LEU A N 1
ATOM 774 C CA . LEU A 1 98 ? 1.709 14.721 9.983 1.00 64.06 98 LEU A CA 1
ATOM 775 C C . LEU A 1 98 ? 1.411 13.263 9.604 1.00 64.06 98 LEU A C 1
ATOM 777 O O . LEU A 1 98 ? 2.301 12.544 9.172 1.00 64.06 98 LEU A O 1
ATOM 781 N N . PHE A 1 99 ? 0.157 12.834 9.714 1.00 69.06 99 PHE A N 1
ATOM 782 C CA . PHE A 1 99 ? -0.337 11.623 9.061 1.00 69.06 99 PHE A CA 1
ATOM 783 C C . PHE A 1 99 ? -1.839 11.727 8.793 1.00 69.06 99 PHE A C 1
ATOM 785 O O . PHE A 1 99 ? -2.552 12.482 9.455 1.00 69.06 99 PHE A O 1
ATOM 792 N N . GLY A 1 100 ? -2.309 11.005 7.776 1.00 73.38 100 GLY A N 1
ATOM 793 C CA . GLY A 1 100 ? -3.732 10.810 7.499 1.00 73.38 100 GLY A CA 1
ATOM 794 C C . GLY A 1 100 ? -4.158 9.410 7.923 1.00 73.38 100 GLY A C 1
ATOM 795 O O . GLY A 1 100 ? -3.485 8.448 7.560 1.00 73.38 100 GLY A O 1
ATOM 796 N N . GLU A 1 101 ? -5.248 9.299 8.681 1.00 83.69 101 GLU A N 1
ATOM 797 C CA . GLU A 1 101 ? -5.824 8.016 9.100 1.00 83.69 101 GLU A CA 1
ATOM 798 C C . GLU A 1 101 ? -7.005 7.638 8.209 1.00 83.69 101 GLU A C 1
ATOM 800 O O . GLU A 1 101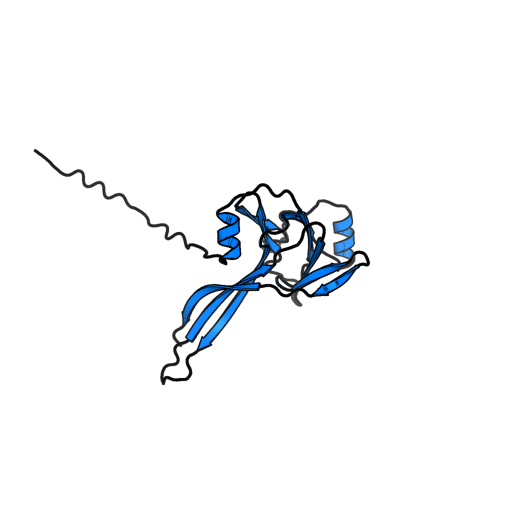 ? -7.870 8.472 7.925 1.00 83.69 101 GLU A O 1
ATOM 805 N N . TYR A 1 102 ? -7.055 6.375 7.794 1.00 86.69 102 TYR A N 1
ATOM 806 C CA . TYR A 1 102 ? -8.099 5.855 6.921 1.00 86.69 102 TYR A CA 1
ATOM 807 C C . TYR A 1 102 ? -8.525 4.458 7.364 1.00 86.69 102 TYR A C 1
ATOM 809 O O . TYR A 1 102 ? -7.696 3.621 7.723 1.00 86.69 102 TYR A O 1
ATOM 817 N N . ILE A 1 103 ? -9.830 4.206 7.288 1.00 90.31 103 ILE A N 1
ATOM 818 C CA . ILE A 1 103 ? -10.408 2.865 7.365 1.00 90.31 103 ILE A CA 1
ATOM 819 C C . ILE A 1 103 ? -10.616 2.407 5.928 1.00 90.31 103 ILE A C 1
ATOM 821 O O . ILE A 1 103 ? -11.248 3.115 5.143 1.00 90.31 103 ILE A O 1
ATOM 825 N N . ILE A 1 104 ? -10.053 1.258 5.576 1.00 91.94 104 ILE A N 1
ATOM 826 C CA . ILE A 1 104 ? -10.036 0.752 4.204 1.00 91.94 104 ILE A CA 1
ATOM 827 C C . ILE A 1 104 ? -10.548 -0.689 4.154 1.00 91.94 104 ILE A C 1
ATOM 829 O O . ILE A 1 104 ? -10.465 -1.393 5.162 1.00 91.94 104 ILE A O 1
ATOM 833 N N . PRO A 1 105 ? -11.059 -1.157 3.006 1.00 93.31 105 PRO A N 1
ATOM 834 C CA . PRO A 1 105 ? -11.405 -2.563 2.815 1.00 93.31 105 PRO A CA 1
ATOM 835 C C . PRO A 1 105 ? -10.215 -3.494 3.086 1.00 93.31 105 PRO A C 1
ATOM 837 O O . PRO A 1 105 ? -9.130 -3.296 2.538 1.00 93.31 105 PRO A O 1
ATOM 840 N N . ALA A 1 106 ? -10.416 -4.511 3.924 1.00 93.25 106 ALA A N 1
ATOM 841 C CA . ALA A 1 106 ? -9.431 -5.568 4.133 1.00 93.25 106 ALA A CA 1
ATOM 842 C C . ALA A 1 106 ? -9.471 -6.602 3.000 1.00 93.25 106 ALA A C 1
ATOM 844 O O . ALA A 1 106 ? -10.443 -6.690 2.249 1.00 93.25 106 ALA A O 1
ATOM 845 N N . ASN A 1 107 ? -8.410 -7.403 2.889 1.00 93.19 107 ASN A N 1
ATOM 846 C CA . ASN A 1 107 ? -8.256 -8.487 1.914 1.00 93.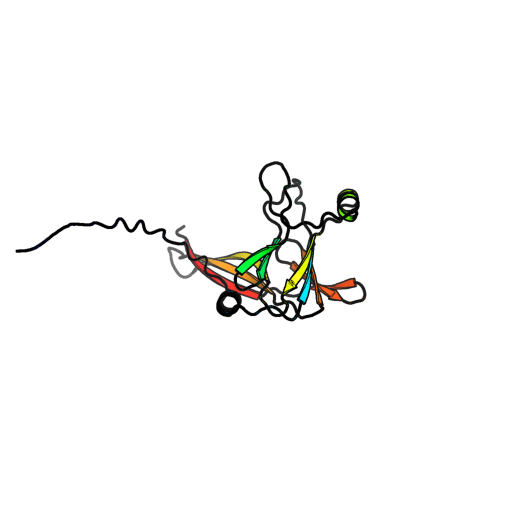19 107 ASN A CA 1
ATOM 847 C C . ASN A 1 107 ? -8.330 -8.042 0.439 1.00 93.19 107 ASN A C 1
ATOM 849 O O . ASN A 1 107 ? -8.429 -8.881 -0.456 1.00 93.19 107 ASN A O 1
ATOM 853 N N . LEU A 1 108 ? -8.240 -6.735 0.175 1.00 93.31 108 LEU A N 1
ATOM 854 C CA . LEU A 1 108 ? -8.148 -6.154 -1.161 1.00 93.31 108 LEU A CA 1
ATOM 855 C C . LEU A 1 108 ? -6.787 -5.475 -1.357 1.00 93.31 108 LEU A C 1
ATOM 857 O O . LEU A 1 108 ? -6.261 -4.887 -0.412 1.00 93.31 108 LEU A O 1
ATOM 861 N N . PRO A 1 109 ? -6.200 -5.527 -2.564 1.00 94.25 109 PRO A N 1
ATOM 862 C CA . PRO A 1 109 ? -4.946 -4.844 -2.845 1.00 94.25 109 PRO A CA 1
ATOM 863 C C . PRO A 1 109 ? -5.017 -3.336 -2.578 1.00 94.25 109 PRO A C 1
ATOM 865 O O . PRO A 1 109 ? -5.923 -2.645 -3.045 1.00 94.25 109 PRO A O 1
ATOM 868 N N . VAL A 1 110 ? -4.006 -2.831 -1.878 1.00 93.81 110 VAL A N 1
ATOM 869 C CA . VAL A 1 110 ? -3.722 -1.404 -1.716 1.00 93.81 110 VAL A CA 1
ATOM 870 C C . VAL A 1 110 ? -2.473 -1.082 -2.519 1.00 93.81 110 VAL A C 1
ATOM 872 O O . VAL A 1 110 ? -1.394 -1.591 -2.207 1.00 93.81 110 VAL A O 1
ATOM 875 N N . ILE A 1 111 ? -2.611 -0.247 -3.547 1.00 92.88 111 ILE A N 1
ATOM 876 C CA . ILE A 1 111 ? -1.509 0.162 -4.419 1.00 92.88 111 ILE A CA 1
ATOM 877 C C . ILE A 1 111 ? -0.716 1.255 -3.714 1.00 92.88 111 ILE A C 1
ATOM 879 O O . ILE A 1 111 ? -1.200 2.367 -3.510 1.00 92.88 111 ILE A O 1
ATOM 883 N N . VAL A 1 112 ? 0.521 0.932 -3.352 1.00 89.00 112 VAL A N 1
ATOM 884 C CA . VAL A 1 112 ? 1.416 1.815 -2.596 1.00 89.00 112 VAL A CA 1
ATOM 885 C C . VAL A 1 112 ? 2.348 2.619 -3.501 1.00 89.00 112 VAL A C 1
ATOM 887 O O . VAL A 1 112 ? 2.855 3.661 -3.109 1.00 89.00 112 VAL A O 1
ATOM 890 N N . GLY A 1 113 ? 2.553 2.194 -4.747 1.00 85.56 113 GLY A N 1
ATOM 891 C CA . GLY A 1 113 ? 3.294 3.004 -5.707 1.00 85.56 113 GLY A CA 1
ATOM 892 C C . GLY A 1 113 ? 3.720 2.249 -6.951 1.00 85.56 113 GLY A C 1
ATOM 893 O O . GLY A 1 113 ? 3.352 1.096 -7.170 1.00 85.56 113 GLY A O 1
ATOM 894 N N . TYR A 1 114 ? 4.543 2.906 -7.763 1.00 85.44 114 TYR A N 1
ATOM 895 C CA . TYR A 1 114 ? 5.061 2.347 -9.005 1.00 85.44 114 TYR A CA 1
ATOM 896 C C . TYR A 1 114 ? 6.579 2.478 -9.042 1.00 85.44 114 TYR A C 1
ATOM 898 O O . TYR A 1 114 ? 7.124 3.527 -8.707 1.00 85.44 114 TYR A O 1
ATOM 906 N N . VAL A 1 115 ? 7.270 1.430 -9.488 1.00 84.44 115 VAL A N 1
ATO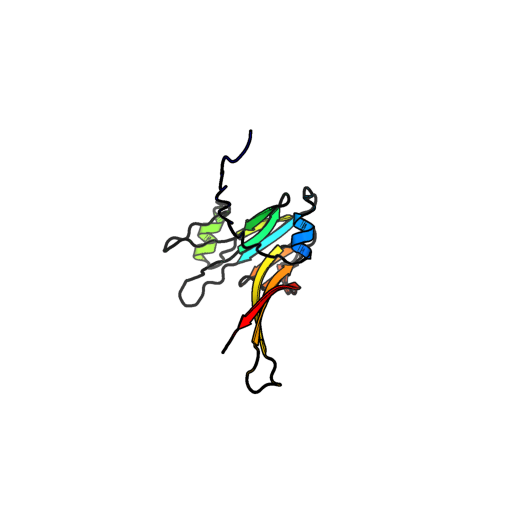M 907 C CA . VAL A 1 115 ? 8.731 1.451 -9.640 1.00 84.44 115 VAL A CA 1
ATOM 908 C C . VAL A 1 115 ? 9.132 0.997 -11.031 1.00 84.44 115 VAL A C 1
ATOM 910 O O . VAL A 1 115 ? 8.537 0.081 -11.591 1.00 84.44 115 VAL A O 1
ATOM 913 N N . ASN A 1 116 ? 10.160 1.625 -11.593 1.00 86.69 116 ASN A N 1
ATOM 914 C CA . ASN A 1 116 ? 10.732 1.214 -12.868 1.00 86.69 116 ASN A CA 1
ATOM 915 C C . ASN A 1 116 ? 12.020 0.426 -12.616 1.00 86.69 116 ASN A C 1
ATOM 917 O O . ASN A 1 116 ? 12.868 0.861 -11.840 1.00 86.69 116 ASN A O 1
ATOM 921 N N . SER A 1 117 ? 12.191 -0.696 -13.310 1.00 86.00 117 SER A N 1
ATOM 922 C CA . SER A 1 117 ? 13.467 -1.407 -13.399 1.00 86.00 117 SER A CA 1
ATOM 923 C C . SER A 1 117 ? 13.933 -1.442 -14.844 1.00 86.00 117 SER A C 1
ATOM 925 O O . SER A 1 117 ? 13.127 -1.633 -15.755 1.00 86.00 117 SER A O 1
ATOM 927 N N . LYS A 1 118 ? 15.235 -1.267 -15.063 1.00 87.00 118 LYS A N 1
ATOM 928 C CA . LYS A 1 118 ? 15.850 -1.355 -16.386 1.00 87.00 118 LYS A CA 1
ATOM 929 C C . LYS A 1 118 ? 16.615 -2.666 -16.499 1.00 87.00 118 LYS A C 1
ATOM 931 O O . LYS A 1 118 ? 17.538 -2.905 -15.729 1.00 87.00 118 LYS A O 1
ATOM 936 N N . SER A 1 119 ? 16.268 -3.470 -17.495 1.00 83.75 119 SER A N 1
ATOM 937 C CA . SER A 1 119 ? 16.995 -4.683 -17.863 1.00 83.75 119 SER A CA 1
ATOM 938 C C . SER A 1 119 ? 17.604 -4.499 -19.248 1.00 83.75 119 SER A C 1
ATOM 940 O O . SER A 1 119 ? 16.918 -4.052 -20.163 1.00 83.75 119 SER A O 1
ATOM 942 N N . CYS A 1 120 ? 18.888 -4.806 -19.420 1.00 84.12 120 CYS A N 1
ATOM 943 C CA . CYS A 1 120 ? 19.563 -4.716 -20.715 1.00 84.12 120 CYS A CA 1
ATOM 944 C C . CYS A 1 120 ? 20.190 -6.061 -21.063 1.00 84.12 120 CYS A C 1
ATOM 946 O O . CYS A 1 120 ? 20.902 -6.638 -20.244 1.00 84.12 120 CYS A O 1
ATOM 948 N N . SER A 1 121 ? 19.981 -6.537 -22.292 1.00 76.19 121 SER A N 1
ATOM 949 C CA . SER A 1 121 ? 20.740 -7.683 -22.787 1.00 76.19 121 SER A CA 1
ATOM 950 C C . SER A 1 121 ? 22.179 -7.239 -23.055 1.00 76.19 121 SER A C 1
ATOM 952 O O . SER A 1 121 ? 22.410 -6.406 -23.935 1.00 76.19 121 SER A O 1
ATOM 954 N N . SER A 1 122 ? 23.148 -7.799 -22.337 1.00 65.12 122 SER A N 1
ATOM 955 C CA . SER A 1 122 ? 24.578 -7.523 -22.541 1.00 65.12 122 SER A CA 1
ATOM 956 C C . SER A 1 122 ? 25.193 -8.282 -23.726 1.00 65.12 122 SER A C 1
ATOM 958 O O . SER A 1 122 ? 26.343 -8.039 -24.069 1.00 65.12 122 SER A O 1
ATOM 960 N N . ALA A 1 123 ? 24.443 -9.181 -24.371 1.00 62.12 123 ALA A N 1
ATOM 961 C CA . ALA A 1 123 ? 24.960 -10.111 -25.379 1.00 62.12 123 ALA A CA 1
ATOM 962 C C . ALA A 1 123 ? 25.139 -9.532 -26.803 1.00 62.12 123 ALA A C 1
ATOM 964 O O . ALA A 1 123 ? 25.516 -10.276 -27.702 1.00 62.12 123 ALA A O 1
ATOM 965 N N . TRP A 1 124 ? 24.869 -8.241 -27.042 1.00 58.31 124 TRP A N 1
ATOM 966 C CA . TRP A 1 124 ? 24.858 -7.656 -28.394 1.00 58.31 124 TRP A CA 1
ATOM 967 C C . TRP A 1 124 ? 25.600 -6.317 -28.468 1.00 58.31 124 TRP A C 1
ATOM 969 O O . TRP A 1 124 ? 25.553 -5.526 -27.528 1.00 58.31 124 TRP A O 1
ATOM 979 N N . ILE A 1 125 ? 26.209 -6.037 -29.631 1.00 66.56 125 ILE A N 1
ATOM 980 C CA . ILE A 1 125 ? 26.895 -4.767 -29.968 1.00 66.56 125 ILE A CA 1
ATOM 981 C C . ILE A 1 125 ? 25.953 -3.558 -29.794 1.00 66.56 125 ILE A C 1
ATOM 983 O O . ILE A 1 125 ? 26.390 -2.474 -29.417 1.00 66.56 125 ILE A O 1
ATOM 987 N N . PHE A 1 126 ? 24.646 -3.770 -29.984 1.00 65.06 126 PHE A N 1
ATOM 988 C CA . PHE A 1 126 ? 23.589 -2.820 -29.643 1.00 65.06 126 PHE A CA 1
ATOM 989 C C . PHE A 1 126 ? 22.740 -3.396 -28.499 1.00 65.06 126 PHE A C 1
ATOM 991 O O . PHE A 1 126 ? 21.837 -4.201 -28.759 1.00 65.06 126 PHE A O 1
ATOM 998 N N . PRO A 1 127 ? 23.012 -3.041 -27.228 1.00 68.19 127 PRO A N 1
ATOM 999 C CA . PRO A 1 127 ? 22.269 -3.590 -26.104 1.00 68.19 127 PRO A CA 1
ATOM 1000 C C . PRO A 1 127 ? 20.803 -3.173 -26.206 1.00 68.19 127 PRO A C 1
ATOM 1002 O O . PRO A 1 127 ? 20.464 -1.990 -26.153 1.00 68.19 127 PRO A O 1
ATOM 1005 N N . THR A 1 128 ? 19.913 -4.158 -26.330 1.00 77.94 128 THR A N 1
ATOM 1006 C CA . THR A 1 128 ? 18.483 -3.900 -26.199 1.00 77.94 128 THR A CA 1
ATOM 1007 C C . THR A 1 128 ? 18.163 -3.770 -24.718 1.00 77.94 128 THR A C 1
ATOM 1009 O O . THR A 1 128 ? 18.380 -4.702 -23.943 1.00 77.94 128 THR A O 1
ATOM 1012 N N . CYS A 1 129 ? 17.655 -2.604 -24.329 1.00 85.06 129 CYS A N 1
ATOM 1013 C CA . CYS A 1 129 ? 17.195 -2.351 -22.974 1.00 85.06 129 CYS A CA 1
ATOM 1014 C C . CYS A 1 129 ? 15.669 -2.293 -22.935 1.00 85.06 129 CYS A C 1
ATOM 1016 O O . CYS A 1 129 ? 15.035 -1.706 -23.812 1.00 85.06 129 CYS A O 1
ATOM 1018 N N . PHE A 1 130 ? 15.095 -2.861 -21.885 1.00 86.19 130 PHE A N 1
ATOM 1019 C CA . PHE A 1 130 ? 13.691 -2.753 -21.531 1.00 86.19 130 PHE A CA 1
ATOM 1020 C C . PHE A 1 130 ? 13.568 -2.028 -20.196 1.00 86.19 130 PHE A C 1
ATOM 1022 O O . PHE A 1 130 ? 14.342 -2.279 -19.270 1.00 86.19 130 PHE A O 1
ATOM 1029 N N . ILE A 1 131 ? 12.595 -1.128 -20.100 1.00 87.62 131 ILE A N 1
ATOM 1030 C CA . ILE A 1 131 ? 12.106 -0.637 -18.816 1.00 87.62 131 ILE A CA 1
ATOM 1031 C C . ILE A 1 131 ? 10.832 -1.407 -18.496 1.00 87.62 131 ILE A C 1
ATOM 1033 O O . ILE A 1 131 ? 9.886 -1.399 -19.282 1.00 87.62 131 ILE A O 1
ATOM 1037 N N . HIS A 1 132 ? 10.825 -2.054 -17.338 1.00 87.25 132 HIS A N 1
ATOM 1038 C CA . HIS A 1 132 ? 9.664 -2.703 -16.749 1.00 87.25 132 HIS A CA 1
ATOM 1039 C C . HIS A 1 132 ? 9.097 -1.784 -15.668 1.00 87.25 132 HIS A C 1
ATOM 1041 O O . HIS A 1 132 ? 9.814 -1.422 -14.731 1.00 87.25 132 HIS A O 1
ATOM 1047 N N . ARG A 1 133 ? 7.823 -1.408 -15.792 1.00 88.44 133 ARG A N 1
ATOM 1048 C CA . ARG A 1 133 ? 7.086 -0.695 -14.747 1.00 88.44 133 ARG A CA 1
ATOM 1049 C C . ARG A 1 133 ? 6.356 -1.709 -13.890 1.00 88.44 133 ARG A C 1
ATOM 1051 O O . ARG A 1 133 ? 5.577 -2.506 -14.409 1.00 88.44 133 ARG A O 1
ATOM 1058 N N . TYR A 1 134 ? 6.607 -1.644 -12.594 1.00 90.12 134 TYR A N 1
ATOM 1059 C CA . TYR A 1 134 ? 5.976 -2.477 -11.590 1.00 90.12 134 TYR A CA 1
ATOM 1060 C C . TYR A 1 134 ? 4.948 -1.664 -10.819 1.00 90.12 134 TYR A C 1
ATOM 1062 O O . TYR A 1 134 ? 5.238 -0.535 -10.419 1.00 90.12 134 TYR A O 1
ATOM 1070 N N . GLU A 1 135 ? 3.790 -2.257 -10.574 1.00 91.50 135 GLU A N 1
ATOM 1071 C CA . GLU A 1 135 ? 2.834 -1.805 -9.570 1.00 91.50 135 GLU A CA 1
ATOM 1072 C C . GLU A 1 135 ? 3.153 -2.502 -8.250 1.00 91.50 135 GLU A C 1
ATOM 1074 O O . GLU A 1 135 ? 3.283 -3.728 -8.198 1.00 91.50 135 GLU A O 1
ATOM 1079 N N . ARG A 1 136 ? 3.344 -1.709 -7.194 1.00 91.81 136 ARG A N 1
ATOM 1080 C CA . ARG A 1 136 ? 3.587 -2.191 -5.838 1.00 91.81 136 ARG A CA 1
ATOM 1081 C C . ARG A 1 136 ? 2.290 -2.147 -5.059 1.00 91.81 136 ARG A C 1
ATOM 1083 O O . ARG A 1 136 ? 1.676 -1.087 -4.961 1.00 91.81 136 ARG A O 1
ATOM 1090 N N . TYR A 1 137 ? 1.923 -3.263 -4.447 1.00 93.81 137 TYR A N 1
ATOM 1091 C CA . TYR A 1 137 ? 0.747 -3.343 -3.592 1.00 93.81 137 TYR A CA 1
ATOM 1092 C C . TYR A 1 137 ? 0.990 -4.239 -2.375 1.00 93.81 137 TYR A C 1
ATOM 1094 O O . TYR A 1 137 ? 1.924 -5.043 -2.340 1.00 93.81 137 TYR A O 1
ATOM 1102 N N . PHE A 1 138 ? 0.140 -4.108 -1.364 1.00 94.69 138 PHE A N 1
ATOM 1103 C CA . PHE A 1 138 ? 0.023 -5.077 -0.274 1.00 94.69 138 PHE A CA 1
ATOM 1104 C C . PHE A 1 138 ? -1.451 -5.393 -0.025 1.00 94.69 138 PHE A C 1
ATOM 1106 O O . PHE A 1 138 ? -2.327 -4.667 -0.491 1.00 94.69 138 PHE A O 1
ATOM 1113 N N . ILE A 1 139 ? -1.722 -6.492 0.674 1.00 94.88 139 ILE A N 1
ATOM 1114 C CA . ILE A 1 139 ? -3.080 -6.913 1.019 1.00 94.88 139 ILE A CA 1
ATOM 1115 C C . ILE A 1 139 ? -3.199 -6.827 2.547 1.00 94.88 139 ILE A C 1
ATOM 1117 O O . ILE A 1 139 ? -2.572 -7.634 3.233 1.00 94.88 139 ILE A O 1
ATOM 1121 N N . PRO A 1 140 ? -3.918 -5.831 3.092 1.00 94.62 140 PRO A N 1
ATOM 1122 C CA . PRO A 1 140 ? -4.103 -5.686 4.527 1.00 94.62 140 PRO A CA 1
ATOM 1123 C C . PRO A 1 140 ? -5.067 -6.748 5.061 1.00 94.62 140 PRO A C 1
ATOM 1125 O O . PRO A 1 140 ? -6.099 -7.027 4.451 1.00 94.62 140 PRO A O 1
ATOM 1128 N N . GLU A 1 141 ? -4.764 -7.297 6.231 1.00 95.25 141 GLU A N 1
ATOM 1129 C CA . GLU A 1 141 ? -5.660 -8.200 6.953 1.00 95.25 141 GLU A CA 1
ATOM 1130 C C . GLU A 1 141 ? -6.703 -7.413 7.760 1.00 95.25 141 GLU A C 1
ATOM 1132 O O . GLU A 1 141 ? -6.478 -6.273 8.183 1.00 95.25 141 GLU A O 1
ATOM 1137 N N . ALA A 1 142 ? -7.847 -8.046 8.014 1.00 95.31 142 ALA A N 1
ATOM 1138 C CA . ALA A 1 142 ? -8.919 -7.465 8.807 1.00 95.31 142 ALA A CA 1
ATOM 1139 C C . ALA A 1 142 ? -8.466 -7.119 10.235 1.00 95.31 142 ALA A C 1
ATOM 1141 O O . ALA A 1 142 ? -7.766 -7.889 10.894 1.00 95.31 142 ALA A O 1
ATOM 1142 N N . ASN A 1 143 ? -8.924 -5.972 10.740 1.00 93.12 143 ASN A N 1
ATOM 1143 C CA . ASN A 1 143 ? -8.665 -5.469 12.094 1.00 93.12 143 ASN A CA 1
ATOM 1144 C C . ASN A 1 143 ? -7.178 -5.241 12.424 1.00 93.12 143 ASN A C 1
ATOM 1146 O O . ASN A 1 143 ? -6.806 -5.156 13.597 1.00 93.12 143 ASN A O 1
ATOM 1150 N N . LYS A 1 144 ? -6.318 -5.132 11.406 1.00 95.25 144 LYS A N 1
ATOM 1151 C CA . LYS A 1 144 ? -4.911 -4.755 11.561 1.00 95.25 144 LYS A CA 1
ATOM 1152 C C . LYS A 1 144 ? -4.697 -3.266 11.315 1.00 95.25 144 LYS A C 1
ATOM 1154 O O . LYS A 1 144 ? -5.482 -2.611 10.628 1.00 95.25 144 LYS A O 1
ATOM 1159 N N . ASN A 1 145 ? -3.606 -2.757 11.880 1.00 94.69 145 ASN A N 1
ATOM 1160 C CA . ASN A 1 145 ? -3.157 -1.380 11.722 1.00 94.69 145 ASN A CA 1
ATOM 1161 C C . ASN A 1 145 ? -1.875 -1.357 10.893 1.00 94.69 145 ASN A C 1
ATOM 1163 O O . ASN A 1 145 ? -0.966 -2.146 11.155 1.00 94.69 145 ASN A O 1
ATOM 1167 N N . TYR A 1 146 ? -1.776 -0.424 9.950 1.00 93.81 146 TYR A N 1
ATOM 1168 C CA . TYR A 1 146 ? -0.590 -0.258 9.121 1.00 93.81 146 TYR A CA 1
ATOM 1169 C C . TYR A 1 146 ? -0.137 1.200 9.052 1.00 93.81 146 TYR A C 1
ATOM 1171 O O . TYR A 1 146 ? -0.955 2.106 8.919 1.00 93.81 146 TYR A O 1
ATOM 1179 N N . ASP A 1 147 ? 1.174 1.416 9.069 1.00 90.38 147 ASP A N 1
ATOM 1180 C CA . ASP A 1 147 ? 1.800 2.688 8.722 1.00 90.38 147 ASP A CA 1
ATOM 1181 C C . ASP A 1 147 ? 2.398 2.591 7.318 1.00 90.38 147 ASP A C 1
ATOM 1183 O O . ASP A 1 147 ? 3.153 1.665 7.019 1.00 90.38 147 ASP A O 1
ATOM 1187 N N . ILE A 1 148 ? 2.100 3.572 6.473 1.00 87.56 148 ILE A N 1
ATOM 1188 C CA . ILE A 1 148 ? 2.661 3.722 5.132 1.00 87.56 148 ILE A CA 1
ATOM 1189 C C . ILE A 1 148 ? 3.551 4.959 5.128 1.00 87.56 148 ILE A C 1
ATOM 1191 O O . ILE A 1 148 ? 3.102 6.066 5.434 1.00 87.56 148 ILE A O 1
ATOM 1195 N N . ILE A 1 149 ? 4.825 4.757 4.803 1.00 78.75 149 ILE A N 1
ATOM 1196 C CA . ILE A 1 149 ? 5.884 5.764 4.886 1.00 78.75 149 ILE A CA 1
ATOM 1197 C C . ILE A 1 149 ? 6.664 5.765 3.562 1.00 78.75 149 ILE A C 1
ATOM 1199 O O . ILE A 1 149 ? 6.968 4.704 3.017 1.00 78.75 149 ILE A O 1
ATOM 1203 N N . ASN A 1 150 ? 7.018 6.946 3.045 1.00 68.88 150 ASN A N 1
ATOM 1204 C CA . ASN A 1 150 ? 7.754 7.123 1.780 1.00 68.88 150 ASN A CA 1
ATOM 1205 C C . ASN A 1 150 ? 7.108 6.397 0.585 1.00 68.88 150 ASN A C 1
ATOM 1207 O O . ASN A 1 150 ? 7.809 5.763 -0.200 1.00 68.88 150 ASN A O 1
ATOM 1211 N N . GLU A 1 151 ? 5.782 6.462 0.467 1.00 63.59 151 GLU A N 1
ATOM 1212 C CA . GLU A 1 151 ? 4.981 5.846 -0.604 1.00 63.59 151 GLU A CA 1
ATOM 1213 C C . GLU A 1 151 ? 4.932 4.307 -0.549 1.00 63.59 151 GLU A C 1
ATOM 1215 O O . GLU A 1 151 ? 3.840 3.765 -0.524 1.00 63.59 151 GLU A O 1
ATOM 1220 N N . TYR A 1 152 ? 6.048 3.581 -0.417 1.00 73.00 152 TYR A N 1
ATOM 1221 C CA . TYR A 1 152 ? 6.086 2.116 -0.586 1.00 73.00 152 TYR A CA 1
ATOM 1222 C C . TYR A 1 152 ? 6.566 1.305 0.629 1.00 73.00 152 TYR A C 1
ATOM 1224 O O . TYR A 1 152 ? 6.558 0.069 0.562 1.00 73.00 152 TYR A O 1
ATOM 1232 N N . HIS A 1 153 ? 7.000 1.939 1.726 1.00 83.25 153 HIS A N 1
ATOM 1233 C CA . HIS A 1 153 ? 7.316 1.208 2.955 1.00 83.25 153 HIS A CA 1
ATOM 1234 C C . HIS A 1 153 ? 6.060 1.040 3.795 1.00 83.25 153 HIS A C 1
ATOM 1236 O O . HIS A 1 153 ? 5.485 2.019 4.265 1.00 83.25 153 HIS A O 1
ATOM 1242 N N . VAL A 1 154 ? 5.671 -0.211 4.016 1.00 90.75 154 VAL A N 1
ATOM 1243 C CA . VAL A 1 154 ? 4.504 -0.551 4.821 1.00 90.75 154 VAL A CA 1
ATOM 1244 C C . VAL A 1 154 ? 4.966 -1.250 6.092 1.00 90.75 154 VAL A C 1
ATOM 1246 O O . VAL A 1 154 ? 5.847 -2.114 6.065 1.00 90.75 154 VAL A O 1
ATOM 1249 N N . TYR A 1 155 ? 4.382 -0.864 7.218 1.00 91.94 155 TYR A N 1
ATOM 1250 C CA . TYR A 1 155 ? 4.658 -1.437 8.526 1.00 91.94 155 TYR A CA 1
ATOM 1251 C C . TYR A 1 155 ? 3.349 -1.864 9.171 1.00 91.94 155 TYR A C 1
ATOM 1253 O O . TYR A 1 155 ? 2.458 -1.042 9.316 1.00 91.94 155 TYR A O 1
ATOM 1261 N N . GLU A 1 156 ? 3.234 -3.117 9.594 1.00 94.56 156 GLU A N 1
ATOM 1262 C CA . GLU A 1 156 ? 2.162 -3.544 10.492 1.00 94.56 156 GLU A CA 1
ATOM 1263 C C . GLU A 1 156 ? 2.464 -3.046 11.908 1.00 94.56 156 GLU A C 1
ATOM 1265 O O . GLU A 1 156 ? 3.601 -3.144 12.383 1.00 94.56 156 GLU A O 1
ATOM 1270 N N . ILE A 1 157 ? 1.445 -2.503 12.567 1.00 93.75 157 ILE A N 1
ATOM 1271 C CA . ILE A 1 157 ? 1.526 -1.952 13.915 1.00 93.75 157 ILE A CA 1
ATOM 1272 C C . ILE A 1 157 ? 0.770 -2.868 14.868 1.00 93.75 157 ILE A C 1
ATOM 1274 O O . ILE A 1 157 ? -0.438 -3.079 14.724 1.00 93.75 157 ILE A O 1
ATOM 1278 N N . ASP A 1 158 ? 1.482 -3.414 15.851 1.00 87.62 158 ASP A N 1
ATOM 1279 C CA . ASP A 1 158 ? 0.865 -4.259 16.867 1.00 87.62 158 ASP A CA 1
ATOM 1280 C C . ASP A 1 158 ? 0.090 -3.439 17.917 1.00 87.62 158 ASP A C 1
ATOM 1282 O O . ASP A 1 158 ? 0.119 -2.207 17.954 1.00 87.62 158 ASP A O 1
ATOM 1286 N N . LYS A 1 159 ? -0.605 -4.140 18.819 1.00 85.81 159 LYS A N 1
ATOM 1287 C CA . LYS A 1 159 ? -1.400 -3.528 19.898 1.00 85.81 159 LYS A CA 1
ATOM 1288 C C . LYS A 1 159 ? -0.591 -2.689 20.899 1.00 85.81 159 LYS A C 1
ATOM 1290 O O . LYS A 1 159 ? -1.184 -1.954 21.680 1.00 85.81 159 LYS A O 1
ATOM 1295 N N . PHE A 1 160 ? 0.733 -2.832 20.915 1.00 84.81 160 PHE A N 1
ATOM 1296 C CA . PHE A 1 160 ? 1.646 -2.087 21.780 1.00 84.81 160 PHE A CA 1
ATOM 1297 C C . PHE A 1 160 ? 2.328 -0.927 21.039 1.00 84.81 160 PHE A C 1
ATOM 1299 O O . PHE A 1 160 ? 3.098 -0.187 21.646 1.00 84.81 160 PHE A O 1
ATOM 1306 N N . GLY A 1 161 ? 2.047 -0.753 19.743 1.00 80.38 161 GLY A N 1
ATOM 1307 C CA . GLY A 1 161 ? 2.651 0.273 18.900 1.00 80.38 161 GLY A CA 1
ATOM 1308 C C . GLY A 1 161 ? 3.988 -0.131 18.271 1.00 80.38 161 GLY A C 1
ATOM 1309 O O . GLY A 1 161 ? 4.638 0.718 17.659 1.00 80.38 161 GLY A O 1
ATOM 1310 N N . ASN A 1 162 ? 4.412 -1.396 18.379 1.00 84.62 162 ASN A N 1
ATOM 1311 C CA . ASN A 1 162 ? 5.633 -1.859 17.723 1.00 84.62 162 ASN A CA 1
ATOM 1312 C C . ASN A 1 162 ? 5.416 -1.975 16.214 1.00 84.62 162 ASN A C 1
ATOM 1314 O O . ASN A 1 162 ? 4.381 -2.468 15.760 1.00 84.62 162 ASN A O 1
ATOM 1318 N N . LYS A 1 163 ? 6.423 -1.558 15.439 1.00 89.62 163 LYS A N 1
ATOM 1319 C CA . LYS A 1 163 ? 6.380 -1.581 13.973 1.00 89.62 163 LYS A CA 1
ATOM 1320 C C . LYS A 1 163 ? 7.092 -2.815 13.428 1.00 89.62 163 LYS A C 1
ATOM 1322 O O . LYS A 1 163 ? 8.283 -3.002 13.676 1.00 89.62 163 LYS A O 1
ATOM 1327 N N . LYS A 1 164 ? 6.403 -3.604 12.606 1.00 92.75 164 LYS A N 1
ATOM 1328 C CA . LYS A 1 164 ? 6.987 -4.691 11.814 1.00 92.75 164 LYS A CA 1
ATOM 1329 C C . LYS A 1 164 ? 6.892 -4.339 10.337 1.00 92.75 164 LYS A C 1
ATOM 1331 O O . LYS A 1 164 ? 5.797 -4.199 9.807 1.00 92.75 164 LYS A O 1
ATOM 1336 N N . LYS A 1 165 ? 8.031 -4.216 9.654 1.00 91.75 165 LYS A N 1
ATOM 1337 C CA . LYS A 1 165 ? 8.040 -3.984 8.204 1.00 91.75 165 LYS A CA 1
ATOM 1338 C C . LYS A 1 165 ? 7.405 -5.175 7.478 1.00 91.75 165 LYS A C 1
ATOM 1340 O O . LYS A 1 165 ? 7.745 -6.319 7.782 1.00 91.75 165 LYS A O 1
ATOM 1345 N N . ILE A 1 166 ? 6.529 -4.893 6.518 1.00 92.25 166 ILE A N 1
ATOM 1346 C CA . ILE A 1 166 ? 5.992 -5.882 5.582 1.00 92.25 166 ILE A CA 1
ATOM 1347 C C . ILE A 1 166 ? 6.429 -5.534 4.159 1.00 92.25 166 ILE A C 1
ATOM 1349 O O . ILE A 1 166 ? 6.525 -4.361 3.789 1.00 92.25 166 ILE A O 1
ATOM 1353 N N . ASP A 1 167 ? 6.735 -6.559 3.368 1.00 86.81 167 ASP A N 1
ATOM 1354 C CA . ASP A 1 167 ? 7.158 -6.372 1.985 1.00 86.81 167 ASP A CA 1
ATOM 1355 C C . ASP A 1 167 ? 5.942 -6.206 1.071 1.00 86.81 167 ASP A C 1
ATOM 1357 O O . ASP A 1 167 ? 4.986 -6.981 1.124 1.00 86.81 167 ASP A O 1
ATOM 1361 N N . SER A 1 168 ? 5.989 -5.193 0.206 1.00 83.81 168 SER A N 1
ATOM 1362 C CA . SER A 1 168 ? 5.003 -5.020 -0.857 1.00 83.81 168 SER A CA 1
ATOM 1363 C C . SER A 1 168 ? 5.317 -5.937 -2.040 1.00 83.81 168 SER A C 1
ATOM 1365 O O . SER A 1 168 ? 6.466 -6.075 -2.480 1.00 83.81 168 SER A O 1
ATOM 1367 N N . THR A 1 169 ? 4.271 -6.539 -2.599 1.00 89.31 169 THR A N 1
ATOM 1368 C CA . THR A 1 169 ? 4.362 -7.339 -3.822 1.00 89.31 169 THR A CA 1
ATOM 1369 C C . THR A 1 169 ? 4.516 -6.407 -5.018 1.00 89.31 169 THR A C 1
ATOM 1371 O O . THR A 1 169 ? 3.883 -5.356 -5.065 1.00 89.31 169 THR A O 1
ATOM 1374 N N . GLY A 1 170 ? 5.398 -6.752 -5.960 1.00 87.50 170 GLY A N 1
ATOM 1375 C CA . GLY A 1 170 ? 5.626 -5.978 -7.180 1.00 87.50 170 GLY A CA 1
ATOM 1376 C C . GLY A 1 170 ? 5.340 -6.801 -8.425 1.00 87.50 170 GLY A C 1
ATOM 1377 O O . GLY A 1 170 ? 6.059 -7.762 -8.689 1.00 87.50 170 GLY A O 1
ATOM 1378 N N . GLU A 1 171 ? 4.350 -6.394 -9.214 1.00 90.62 171 GLU A N 1
ATOM 1379 C CA . GLU A 1 171 ? 3.997 -7.046 -10.479 1.00 90.62 171 GLU A CA 1
ATOM 1380 C C . GLU A 1 171 ? 4.267 -6.126 -11.668 1.00 90.62 171 GLU A C 1
ATOM 1382 O O . GLU A 1 171 ? 4.013 -4.925 -11.600 1.00 90.62 171 GLU A O 1
ATOM 1387 N N . ILE A 1 172 ? 4.790 -6.680 -12.766 1.00 87.69 172 ILE A N 1
ATOM 1388 C CA . ILE A 1 172 ? 5.051 -5.921 -13.995 1.00 87.69 172 ILE A CA 1
ATOM 1389 C C . ILE A 1 172 ? 3.718 -5.610 -14.673 1.00 87.69 172 ILE A C 1
ATOM 1391 O O . ILE A 1 172 ? 3.050 -6.519 -15.157 1.00 87.69 172 ILE A O 1
ATOM 1395 N N . ILE A 1 173 ? 3.384 -4.328 -14.785 1.00 90.31 173 ILE A N 1
ATOM 1396 C CA . ILE A 1 173 ? 2.169 -3.862 -15.468 1.00 90.31 173 ILE A CA 1
ATOM 1397 C C . ILE A 1 173 ? 2.443 -3.389 -16.895 1.00 90.31 173 ILE A C 1
ATOM 1399 O O . ILE A 1 173 ? 1.567 -3.403 -17.756 1.00 90.31 173 ILE A O 1
ATOM 1403 N N . ASN A 1 174 ? 3.675 -2.964 -17.176 1.00 87.44 174 ASN A N 1
ATOM 1404 C CA . ASN A 1 174 ? 4.055 -2.496 -18.500 1.00 87.44 174 ASN A CA 1
ATOM 1405 C C . ASN A 1 174 ? 5.545 -2.725 -18.757 1.00 87.44 174 ASN A C 1
ATOM 1407 O O . ASN A 1 174 ? 6.358 -2.739 -17.833 1.00 87.44 174 ASN A O 1
ATOM 1411 N N . SER A 1 175 ? 5.907 -2.909 -20.021 1.00 87.94 175 SER A N 1
ATOM 1412 C CA . SER A 1 175 ? 7.287 -3.051 -20.471 1.00 87.94 175 SER A CA 1
ATOM 1413 C C . SER A 1 175 ? 7.466 -2.337 -21.800 1.00 87.94 175 SER A C 1
ATOM 1415 O O . SER A 1 175 ? 6.721 -2.596 -22.741 1.00 87.94 175 SER A O 1
ATOM 1417 N N . TRP A 1 176 ? 8.468 -1.468 -21.902 1.00 87.81 176 TRP A N 1
ATOM 1418 C CA . TRP A 1 176 ? 8.796 -0.806 -23.163 1.00 87.81 176 TRP A CA 1
ATOM 1419 C C . TRP A 1 176 ? 10.289 -0.858 -23.449 1.00 87.81 176 TRP A C 1
ATOM 1421 O O . TRP A 1 176 ? 11.133 -0.798 -22.551 1.00 87.81 176 TRP A O 1
ATOM 1431 N N . LYS A 1 177 ? 10.615 -0.986 -24.736 1.00 86.25 177 LYS A N 1
ATOM 1432 C CA . LYS A 1 177 ? 11.992 -0.958 -25.217 1.00 86.25 177 LYS A CA 1
ATOM 1433 C C . LYS A 1 177 ? 12.512 0.475 -25.164 1.00 86.25 177 LYS A C 1
ATOM 1435 O O . LYS A 1 177 ? 11.833 1.404 -25.593 1.00 86.25 177 LYS A O 1
ATOM 1440 N N . THR A 1 178 ? 13.734 0.648 -24.682 1.00 78.50 178 THR A N 1
ATOM 1441 C CA . THR A 1 178 ? 14.465 1.912 -24.785 1.00 78.50 178 THR A CA 1
ATOM 1442 C C . THR A 1 178 ? 15.602 1.727 -25.766 1.00 78.50 178 THR A C 1
ATOM 1444 O O . THR A 1 178 ? 16.432 0.832 -25.584 1.00 78.50 178 THR A O 1
ATOM 1447 N N . ILE A 1 179 ? 15.645 2.572 -26.785 1.00 63.69 179 ILE A N 1
ATOM 1448 C CA . ILE A 1 179 ? 16.784 2.662 -27.692 1.00 63.69 179 ILE A CA 1
ATOM 1449 C C . ILE A 1 179 ? 17.775 3.629 -27.032 1.00 63.69 179 ILE A C 1
ATOM 1451 O O . ILE A 1 179 ? 17.361 4.688 -26.560 1.00 63.69 179 ILE A O 1
ATOM 1455 N N . LYS A 1 180 ? 19.035 3.209 -26.896 1.00 55.69 180 LYS A N 1
ATOM 1456 C CA . LYS A 1 180 ? 20.135 4.119 -26.565 1.00 55.69 180 LYS A CA 1
ATOM 1457 C C . LYS A 1 180 ? 20.617 4.786 -27.841 1.00 55.69 180 LYS A C 1
ATOM 1459 O O . LYS A 1 180 ? 20.716 4.048 -28.846 1.00 55.69 180 LYS A O 1
#

Secondary structure (DSSP, 8-state):
----------------------HHHHHHHHS-----SEEEEEEE----TTS--SEEEEEEEETTEEEEEEEE-BTTB---SS----THHHHHHHHT---EEEEEETTS-EEEEEEEEEEE-TTSSS--EEEEEEEEEE-PPTT-EEEEETTTEEEEE-TT--EEEEPPEEEEEEEEEE--

Sequence (180 aa):
MFLLILSTMLFSGCAIFETKHSKAVENALAKPSTPTEFAYIRIFPTINEHGKNNYLGVEIIENGQLKFVGFKWYGNKSISLGMPHSTYYKSALKNNELFGEYIIPANLPVIVGYVNSKSCSSAWIFPTCFIHRYERYFIPEANKNYDIINEYHVYEIDKFGNKKKIDSTGEIINSWKTIK

Foldseek 3Di:
DDDDPPPPPPPPPPPPPPQFDFPQQVVCLVDQDQFPFKEKEKWADDQPPVRDDQDTWKWAQHRSDTDTDDFHDDPPDGDGDHADPDPVQVVCVVVVNDIGMDIGRAQGKIFLDKDWDKDWDPPDPFIKIKIFIKTWIDGHHGPWYWYRYPSAWIWTQDPVRDTDTDHTDIDGRDMDIDGD

pLDDT: mean 72.37, std 20.71, range [31.14, 95.31]

Radius of gyration: 21.44 Å; chains: 1; bounding box: 58×36×78 Å